Protein AF-A0A3A0AC83-F1 (afdb_monomer_lite)

Structure (mmCIF, N/CA/C/O backbone):
data_AF-A0A3A0AC83-F1
#
_entry.id   AF-A0A3A0AC83-F1
#
loop_
_atom_site.group_PDB
_atom_site.id
_atom_site.type_symbol
_atom_site.label_atom_id
_atom_site.label_alt_id
_atom_site.label_comp_id
_atom_site.label_asym_id
_atom_site.label_entity_id
_atom_site.label_seq_id
_atom_site.pdbx_PDB_ins_code
_atom_site.Cartn_x
_atom_site.Cartn_y
_atom_site.Cartn_z
_atom_site.occupancy
_atom_site.B_iso_or_equiv
_atom_site.auth_seq_id
_atom_site.auth_comp_id
_atom_site.auth_asym_id
_atom_site.auth_atom_id
_atom_site.pdbx_PDB_model_num
ATOM 1 N N . MET A 1 1 ? -8.667 -7.076 4.512 1.00 65.75 1 MET A N 1
ATOM 2 C CA . MET A 1 1 ? -7.355 -6.645 3.979 1.00 65.75 1 MET A CA 1
ATOM 3 C C . MET A 1 1 ? -7.511 -6.374 2.493 1.00 65.75 1 MET A C 1
ATOM 5 O O . MET A 1 1 ? -8.158 -7.181 1.840 1.00 65.75 1 MET A O 1
ATOM 9 N N . THR A 1 2 ? -6.955 -5.279 1.965 1.00 72.00 2 THR A N 1
ATOM 10 C CA . THR A 1 2 ? -6.943 -5.021 0.510 1.00 72.00 2 THR A CA 1
ATOM 11 C C . THR A 1 2 ? -5.530 -5.008 -0.066 1.00 72.00 2 THR A C 1
ATOM 13 O O . THR A 1 2 ? -4.594 -4.501 0.565 1.00 72.00 2 THR A O 1
ATOM 16 N N . THR A 1 3 ? -5.393 -5.607 -1.251 1.00 72.69 3 THR A N 1
ATOM 17 C CA . THR A 1 3 ? -4.138 -5.783 -2.006 1.00 72.69 3 THR A CA 1
ATOM 18 C C . THR A 1 3 ? -4.296 -5.551 -3.513 1.00 72.69 3 THR A C 1
ATOM 20 O O . THR A 1 3 ? -3.305 -5.628 -4.243 1.00 72.69 3 THR A O 1
ATOM 23 N N . ALA A 1 4 ? -5.513 -5.277 -3.996 1.00 73.12 4 ALA A N 1
ATOM 24 C CA . ALA A 1 4 ? -5.773 -5.096 -5.420 1.00 73.12 4 ALA A CA 1
ATOM 25 C C . ALA A 1 4 ? -5.076 -3.830 -5.948 1.00 73.12 4 ALA A C 1
ATOM 27 O O . ALA A 1 4 ? -5.072 -2.794 -5.286 1.00 73.12 4 ALA A O 1
ATOM 28 N N . ASN A 1 5 ? -4.464 -3.935 -7.129 1.00 79.44 5 ASN A N 1
ATOM 29 C CA . ASN A 1 5 ? -3.904 -2.806 -7.867 1.00 79.44 5 ASN A CA 1
ATOM 30 C C . ASN A 1 5 ? -3.957 -3.073 -9.377 1.00 79.44 5 ASN A C 1
ATOM 32 O O . ASN A 1 5 ? -3.929 -4.230 -9.809 1.00 79.44 5 ASN A O 1
ATOM 36 N N . ALA A 1 6 ? -3.990 -2.003 -10.167 1.00 81.56 6 ALA A N 1
ATOM 37 C CA . ALA A 1 6 ? -4.070 -2.069 -11.625 1.00 81.56 6 ALA A CA 1
ATOM 38 C C . ALA A 1 6 ? -2.700 -2.127 -12.335 1.00 81.56 6 ALA A C 1
ATOM 40 O O . ALA A 1 6 ? -2.642 -2.077 -13.558 1.00 81.56 6 ALA A O 1
ATOM 41 N N . ALA A 1 7 ? -1.575 -2.255 -11.616 1.00 77.31 7 ALA A N 1
ATOM 42 C CA . ALA A 1 7 ? -0.235 -2.056 -12.194 1.00 77.31 7 ALA A CA 1
ATOM 43 C C . ALA A 1 7 ? 0.153 -3.058 -13.299 1.00 77.31 7 ALA A C 1
ATOM 45 O O . ALA A 1 7 ? 1.038 -2.771 -14.100 1.00 77.31 7 ALA A O 1
ATOM 46 N N . LEU A 1 8 ? -0.491 -4.226 -13.331 1.00 77.00 8 LEU A N 1
ATOM 47 C CA . LEU A 1 8 ? -0.316 -5.258 -14.360 1.00 77.00 8 LEU A CA 1
ATOM 48 C C . LEU A 1 8 ? -1.642 -5.577 -15.074 1.00 77.00 8 LEU A C 1
ATOM 50 O O . LEU A 1 8 ? -1.814 -6.671 -15.610 1.00 77.00 8 LEU A O 1
ATOM 54 N N . ARG A 1 9 ? -2.606 -4.654 -15.017 1.00 80.44 9 ARG A N 1
ATOM 55 C CA . ARG A 1 9 ? -3.930 -4.781 -15.636 1.00 80.44 9 ARG A CA 1
ATOM 56 C C . ARG A 1 9 ? -4.041 -3.843 -16.842 1.00 80.44 9 ARG A C 1
ATOM 58 O O . ARG A 1 9 ? -3.162 -3.020 -17.084 1.00 80.44 9 ARG A O 1
ATOM 65 N N . GLY A 1 10 ? -5.100 -4.013 -17.624 1.00 77.12 10 GLY A N 1
ATOM 66 C CA . GLY A 1 10 ? -5.402 -3.184 -18.788 1.00 77.12 10 GLY A CA 1
ATOM 67 C C . GLY A 1 10 ? -6.905 -3.138 -19.047 1.00 77.12 10 GLY A C 1
ATOM 68 O O . GLY A 1 10 ? -7.668 -3.845 -18.392 1.00 77.12 10 GLY A O 1
ATOM 69 N N . GLY A 1 11 ? -7.322 -2.315 -20.009 1.00 85.88 11 GLY A N 1
ATOM 70 C CA . GLY A 1 11 ? -8.740 -2.025 -20.231 1.00 85.88 11 GLY A CA 1
ATOM 71 C C . GLY A 1 11 ? -9.274 -1.055 -19.176 1.00 85.88 11 GLY A C 1
ATOM 72 O O . GLY A 1 11 ? -8.609 -0.069 -18.864 1.00 85.88 11 GLY A O 1
ATOM 73 N N . ASP A 1 12 ? -10.448 -1.353 -18.621 1.00 87.31 12 ASP A N 1
ATOM 74 C CA . ASP A 1 12 ? -11.147 -0.488 -17.655 1.00 87.31 12 ASP A CA 1
ATOM 75 C C . ASP A 1 12 ? -10.517 -0.498 -16.243 1.00 87.31 12 ASP A C 1
ATOM 77 O O . ASP A 1 12 ? -10.834 0.342 -15.391 1.00 87.31 12 ASP A O 1
ATOM 81 N N . ASP A 1 13 ? -9.586 -1.424 -15.996 1.00 88.56 13 ASP A N 1
ATOM 82 C CA . ASP A 1 13 ? -8.805 -1.511 -14.763 1.00 88.56 13 ASP A CA 1
ATOM 83 C C . ASP A 1 13 ? -7.686 -0.460 -14.771 1.00 88.56 13 ASP A C 1
ATOM 85 O O . ASP A 1 13 ? -6.594 -0.671 -15.304 1.00 88.56 13 ASP A O 1
ATOM 89 N N . THR A 1 14 ? -7.951 0.684 -14.144 1.00 92.12 14 THR A N 1
ATOM 90 C CA . THR A 1 14 ? -7.029 1.821 -14.060 1.00 92.12 14 THR A CA 1
ATOM 91 C C . THR A 1 14 ? -6.643 2.109 -12.611 1.00 92.12 14 THR A C 1
ATOM 93 O O . THR A 1 14 ? -7.302 1.663 -11.671 1.00 92.12 14 THR A O 1
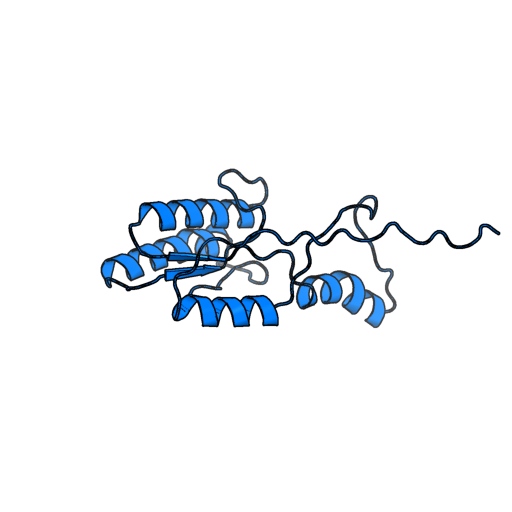ATOM 96 N N . PHE A 1 15 ? -5.590 2.904 -12.398 1.00 92.06 15 PHE A N 1
ATOM 97 C CA . PHE A 1 15 ? -5.246 3.371 -11.049 1.00 92.06 15 PHE A CA 1
ATOM 98 C C . PHE A 1 15 ? -6.357 4.222 -10.418 1.00 92.06 15 PHE A C 1
ATOM 100 O O . PHE A 1 15 ? -6.493 4.255 -9.199 1.00 92.06 15 PHE A O 1
ATOM 107 N N . GLU A 1 16 ? -7.163 4.901 -11.230 1.00 92.12 16 GLU A N 1
ATOM 108 C CA . GLU A 1 16 ? -8.301 5.667 -10.734 1.00 92.12 16 GLU A CA 1
ATOM 109 C C . GLU A 1 16 ? -9.464 4.748 -10.337 1.00 92.12 16 GLU A C 1
ATOM 111 O O . GLU A 1 16 ? -9.950 4.824 -9.210 1.00 92.12 16 GLU A O 1
ATOM 116 N N . SER A 1 17 ? -9.881 3.836 -11.221 1.00 93.25 17 SER A N 1
ATOM 117 C CA . SER A 1 17 ? -11.017 2.942 -10.957 1.00 93.25 17 SER A CA 1
ATOM 118 C C . SER A 1 17 ? -10.714 1.914 -9.863 1.00 93.25 17 SER A C 1
ATOM 120 O O . SER A 1 17 ? -11.522 1.730 -8.953 1.00 93.25 17 SER A O 1
ATOM 122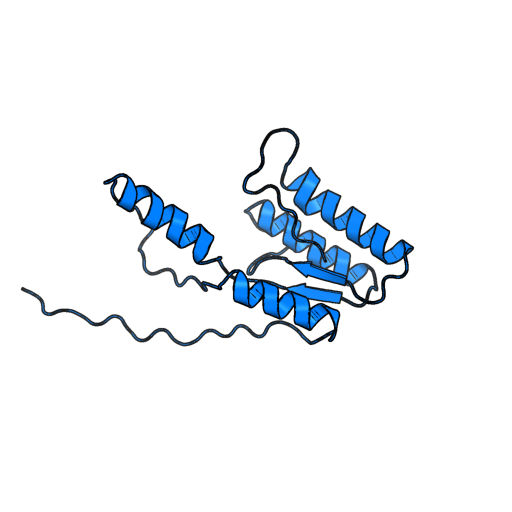 N N . VAL A 1 18 ? -9.539 1.280 -9.904 1.00 93.00 18 VAL A N 1
ATOM 123 C CA . VAL A 1 18 ? -9.163 0.192 -8.989 1.00 93.00 18 VAL A CA 1
ATOM 124 C C . VAL A 1 18 ? -8.491 0.726 -7.727 1.00 93.00 18 VAL A C 1
ATOM 126 O O . VAL A 1 18 ? -8.987 0.506 -6.622 1.00 93.00 18 VAL A O 1
ATOM 129 N N . ASP A 1 19 ? -7.350 1.408 -7.869 1.00 94.38 19 ASP A N 1
ATOM 130 C CA . ASP A 1 19 ? -6.519 1.768 -6.715 1.00 94.38 19 ASP A CA 1
ATOM 131 C C . ASP A 1 19 ? -7.127 2.908 -5.892 1.00 94.38 19 ASP A C 1
ATOM 133 O O . ASP A 1 19 ? -7.054 2.844 -4.666 1.00 94.38 19 ASP A O 1
ATOM 137 N N . LEU A 1 20 ? -7.734 3.915 -6.529 1.00 95.00 20 LEU A N 1
ATOM 138 C CA . LEU A 1 20 ? -8.380 5.027 -5.833 1.00 95.00 20 LEU A CA 1
ATOM 139 C C . LEU A 1 20 ? -9.830 4.696 -5.456 1.00 95.00 20 LEU A C 1
ATOM 141 O O . LEU A 1 20 ? -10.115 4.452 -4.281 1.00 95.00 20 LEU A O 1
ATOM 145 N N . HIS A 1 21 ? -10.742 4.679 -6.432 1.00 95.94 21 HIS A N 1
ATOM 146 C CA . HIS A 1 21 ? -12.178 4.566 -6.167 1.00 95.94 21 HIS A CA 1
ATOM 147 C C . HIS A 1 21 ? -12.536 3.220 -5.533 1.00 95.94 21 HIS A C 1
ATOM 149 O O . HIS A 1 21 ? -13.243 3.190 -4.526 1.00 95.94 21 HIS A O 1
ATOM 155 N N . GLY A 1 22 ? -11.989 2.115 -6.050 1.00 95.12 22 GLY A N 1
ATOM 156 C CA . GLY A 1 22 ? -12.203 0.784 -5.482 1.00 95.12 22 GLY A CA 1
ATOM 157 C C . GLY A 1 22 ? -11.753 0.677 -4.023 1.00 95.12 22 GLY A C 1
ATOM 158 O O . GLY A 1 22 ? -12.481 0.148 -3.180 1.00 95.12 22 GLY A O 1
ATOM 159 N N . THR A 1 23 ? -10.586 1.231 -3.685 1.00 96.62 23 THR A N 1
ATOM 160 C CA . THR A 1 23 ? -10.094 1.219 -2.299 1.00 96.62 23 THR A CA 1
ATOM 161 C C . THR A 1 23 ? -10.929 2.110 -1.382 1.00 96.62 23 THR A C 1
ATOM 163 O O . THR A 1 23 ? -11.235 1.690 -0.268 1.00 96.62 23 THR A O 1
ATOM 166 N N . GLN A 1 24 ? -11.319 3.315 -1.815 1.00 97.31 24 GLN A N 1
ATOM 167 C CA . GLN A 1 24 ? -12.172 4.199 -1.006 1.00 97.31 24 GLN A CA 1
ATOM 168 C C . GLN A 1 24 ? -13.536 3.561 -0.732 1.00 97.31 24 GLN A C 1
ATOM 170 O O . GLN A 1 24 ? -13.945 3.484 0.424 1.00 97.31 24 GLN A O 1
ATOM 175 N N . ALA A 1 25 ? -14.170 2.990 -1.760 1.00 97.38 25 ALA A N 1
ATOM 176 C CA . ALA A 1 25 ? -15.437 2.281 -1.617 1.00 97.38 25 ALA A CA 1
ATOM 177 C C . ALA A 1 25 ? -15.335 1.108 -0.628 1.00 97.38 25 ALA A C 1
ATOM 179 O O . ALA A 1 25 ? -16.238 0.883 0.176 1.00 97.38 25 ALA A O 1
ATOM 180 N N . LEU A 1 26 ? -14.215 0.379 -0.634 1.00 96.62 26 LEU A N 1
ATOM 181 C CA . LEU A 1 26 ? -13.984 -0.700 0.323 1.00 96.62 26 LEU A CA 1
ATOM 182 C C . LEU A 1 26 ? -13.809 -0.190 1.763 1.00 96.62 26 LEU A C 1
ATOM 184 O O . LEU A 1 26 ? -14.278 -0.842 2.696 1.00 96.62 26 LEU A O 1
ATOM 188 N N . VAL A 1 27 ? -13.142 0.951 1.958 1.00 97.19 27 VAL A N 1
ATOM 189 C CA . VAL A 1 27 ? -13.044 1.596 3.279 1.00 97.19 27 VAL A CA 1
ATOM 190 C C . VAL A 1 27 ? -14.432 1.999 3.774 1.00 97.19 27 VAL A C 1
ATOM 192 O O . VAL A 1 27 ? -14.773 1.715 4.922 1.00 97.19 27 VAL A O 1
ATOM 195 N N . ASP A 1 28 ? -15.248 2.593 2.906 1.00 97.69 28 ASP A N 1
ATOM 196 C CA . ASP A 1 28 ? -16.604 3.026 3.249 1.00 97.69 28 ASP A CA 1
ATOM 197 C C . ASP A 1 28 ? -17.502 1.834 3.598 1.00 97.69 28 ASP A C 1
ATOM 199 O O . ASP A 1 28 ? -18.202 1.854 4.612 1.00 97.69 28 ASP A O 1
ATOM 203 N N . ALA A 1 29 ? -17.417 0.748 2.825 1.00 97.81 29 ALA A N 1
ATOM 204 C CA . ALA A 1 29 ? -18.127 -0.495 3.113 1.00 97.81 29 ALA A CA 1
ATOM 205 C C . ALA A 1 29 ? -17.681 -1.122 4.444 1.00 97.81 29 ALA A C 1
ATOM 207 O O . ALA A 1 29 ? -18.515 -1.563 5.233 1.00 97.81 29 ALA A O 1
ATOM 208 N N . ALA A 1 30 ? -16.375 -1.131 4.733 1.00 96.50 30 ALA A N 1
ATOM 209 C CA . ALA A 1 30 ? -15.852 -1.648 5.996 1.00 96.50 30 ALA A CA 1
ATOM 210 C C . ALA A 1 30 ? -16.306 -0.813 7.201 1.00 96.50 30 ALA A C 1
ATOM 212 O O . ALA A 1 30 ? -16.591 -1.369 8.261 1.00 96.50 30 ALA A O 1
ATOM 213 N N . LYS A 1 31 ? -16.409 0.509 7.031 1.00 96.38 31 LYS A N 1
ATOM 214 C CA . LYS A 1 31 ? -16.976 1.412 8.035 1.00 96.38 31 LYS A CA 1
ATOM 215 C C . LYS A 1 31 ? -18.454 1.127 8.271 1.00 96.38 31 LYS A C 1
ATOM 217 O O . LYS A 1 31 ? -18.854 0.983 9.420 1.00 96.38 31 LYS A O 1
ATOM 222 N N . ALA A 1 32 ? -19.245 1.014 7.205 1.00 97.62 32 ALA A N 1
ATOM 223 C CA . ALA A 1 32 ? -20.672 0.710 7.301 1.00 97.62 32 ALA A CA 1
ATOM 224 C C . ALA A 1 32 ? -20.942 -0.656 7.958 1.00 97.62 32 ALA A C 1
ATOM 226 O O . ALA A 1 32 ? -21.943 -0.819 8.645 1.00 97.62 32 ALA A O 1
ATOM 227 N N . ALA A 1 33 ? -20.034 -1.617 7.773 1.00 97.44 33 ALA A N 1
ATOM 228 C CA . ALA A 1 33 ? -20.093 -2.939 8.391 1.00 97.44 33 ALA A CA 1
ATOM 229 C C . ALA A 1 33 ? -19.444 -3.013 9.789 1.00 97.44 33 ALA A C 1
ATOM 231 O O . ALA A 1 33 ? -19.290 -4.112 10.318 1.00 97.44 33 ALA A O 1
ATOM 232 N N . GLU A 1 34 ? -19.018 -1.882 10.364 1.00 95.25 34 GLU A N 1
ATOM 233 C CA . GLU A 1 34 ? -18.392 -1.797 11.693 1.00 95.25 34 GLU A CA 1
ATOM 234 C C . GLU A 1 34 ? -17.210 -2.767 11.876 1.00 95.25 34 GLU A C 1
ATOM 236 O O . GLU A 1 34 ? -17.014 -3.394 12.923 1.00 95.25 34 GLU A O 1
ATOM 241 N N . VAL A 1 35 ? -16.390 -2.909 10.830 1.00 94.31 35 VAL A N 1
ATOM 242 C CA . VAL A 1 35 ? -15.214 -3.778 10.865 1.00 94.31 35 VAL A CA 1
ATOM 243 C C . VAL A 1 35 ? -14.274 -3.333 11.985 1.00 94.31 35 VAL A C 1
ATOM 245 O O . VAL A 1 35 ? -13.825 -2.189 12.036 1.00 94.31 35 VAL A O 1
ATOM 248 N N . ARG A 1 36 ? -13.913 -4.277 12.861 1.00 91.25 36 ARG A N 1
ATOM 249 C CA . ARG A 1 36 ? -13.082 -3.999 14.044 1.00 91.25 36 ARG A CA 1
ATOM 250 C C . ARG A 1 36 ? -11.666 -3.534 13.713 1.00 91.25 36 ARG A C 1
ATOM 252 O O . ARG A 1 36 ? -11.060 -2.844 14.525 1.00 91.25 36 ARG A O 1
ATOM 259 N N . HIS A 1 37 ? -11.121 -3.938 12.565 1.00 92.19 37 HIS A N 1
ATOM 260 C CA . HIS A 1 37 ? -9.780 -3.547 12.134 1.00 92.19 37 HIS A CA 1
ATOM 261 C C . HIS A 1 37 ? -9.603 -3.638 10.615 1.00 92.19 37 HIS A C 1
ATOM 263 O O . HIS A 1 37 ? -9.893 -4.668 10.004 1.00 92.19 37 HIS A O 1
ATOM 269 N N . PHE A 1 38 ? -9.093 -2.569 10.000 1.00 93.00 38 PHE A N 1
ATOM 270 C CA . PHE A 1 38 ? -8.823 -2.509 8.564 1.00 93.00 38 PHE A CA 1
ATOM 271 C C . PHE A 1 38 ? -7.320 -2.497 8.259 1.00 93.00 38 PHE A C 1
ATOM 273 O O . PHE A 1 38 ? -6.605 -1.554 8.596 1.00 93.00 38 PHE A O 1
ATOM 280 N N . VAL A 1 39 ? -6.834 -3.516 7.547 1.00 92.88 39 VAL A N 1
ATOM 281 C CA . VAL A 1 39 ? -5.442 -3.576 7.071 1.00 92.88 39 VAL A CA 1
ATOM 282 C C . VAL A 1 39 ? -5.365 -3.152 5.604 1.00 92.88 39 VAL A C 1
ATOM 284 O O . VAL A 1 39 ? -5.940 -3.807 4.726 1.00 92.88 39 VAL A O 1
ATOM 287 N N . TYR A 1 40 ? -4.622 -2.076 5.341 1.00 94.25 40 TYR A N 1
ATOM 288 C CA . TYR A 1 40 ? -4.388 -1.520 4.011 1.00 94.25 40 TYR A CA 1
ATOM 289 C C . TYR A 1 40 ? -2.925 -1.665 3.585 1.00 94.25 40 TYR A C 1
ATOM 291 O O . TYR A 1 40 ? -2.024 -1.221 4.297 1.00 94.25 40 TYR A O 1
ATOM 299 N N . THR A 1 41 ? -2.685 -2.226 2.397 1.00 92.19 41 THR A N 1
ATOM 300 C CA . THR A 1 41 ? -1.346 -2.286 1.795 1.00 92.19 41 THR A CA 1
ATOM 301 C C . THR A 1 41 ? -1.159 -1.150 0.791 1.00 92.19 41 THR A C 1
ATOM 303 O O . THR A 1 41 ? -1.602 -1.221 -0.354 1.00 92.19 41 THR A O 1
ATOM 306 N N . SER A 1 42 ? -0.489 -0.092 1.236 1.00 93.06 42 SER A N 1
ATOM 307 C CA . SER A 1 42 ? -0.054 1.042 0.421 1.00 93.06 42 SER A CA 1
ATOM 308 C C . SER A 1 42 ? 1.355 0.780 -0.149 1.00 93.06 42 SER A C 1
ATOM 310 O O . SER A 1 42 ? 1.737 -0.360 -0.403 1.00 93.06 42 SER A O 1
ATOM 312 N N . ALA A 1 43 ? 2.147 1.828 -0.374 1.00 91.19 43 ALA A N 1
ATOM 313 C CA . ALA A 1 43 ? 3.534 1.745 -0.805 1.00 91.19 43 ALA A CA 1
ATOM 314 C C . ALA A 1 43 ? 4.389 2.864 -0.188 1.00 91.19 43 ALA A C 1
ATOM 316 O O . ALA A 1 43 ? 3.911 3.971 0.096 1.00 91.19 43 ALA A O 1
ATOM 317 N N . ALA A 1 44 ? 5.675 2.589 0.025 1.00 90.50 44 ALA A N 1
ATOM 318 C CA . ALA A 1 44 ? 6.633 3.571 0.512 1.00 90.50 44 ALA A CA 1
ATOM 319 C C . ALA A 1 44 ? 6.748 4.753 -0.466 1.00 90.50 44 ALA A C 1
ATOM 321 O O . ALA A 1 44 ? 6.928 4.565 -1.663 1.00 90.50 44 ALA A O 1
ATOM 322 N N . GLY A 1 45 ? 6.664 5.979 0.057 1.00 89.25 45 GLY A N 1
ATOM 323 C CA . GLY A 1 45 ? 6.696 7.203 -0.755 1.00 89.25 45 GLY A CA 1
ATOM 324 C C . GLY A 1 45 ? 5.329 7.687 -1.252 1.00 89.25 45 GLY A C 1
ATOM 325 O O . GLY A 1 45 ? 5.257 8.809 -1.739 1.00 89.25 45 GLY A O 1
ATOM 326 N N . SER A 1 46 ? 4.252 6.912 -1.064 1.00 92.19 46 SER A N 1
ATOM 327 C CA . SER A 1 46 ? 2.890 7.354 -1.406 1.00 92.19 46 SER A CA 1
ATOM 328 C C . SER A 1 46 ? 2.480 8.573 -0.584 1.00 92.19 46 SER A C 1
ATOM 330 O O . SER A 1 46 ? 2.614 8.557 0.649 1.00 92.19 46 SER A O 1
ATOM 332 N N . ALA A 1 47 ? 1.969 9.590 -1.273 1.00 95.56 47 ALA A N 1
ATOM 333 C CA . ALA A 1 47 ? 1.443 10.832 -0.722 1.00 95.56 47 ALA A CA 1
ATOM 334 C C . ALA A 1 47 ? 0.454 11.454 -1.730 1.00 95.56 47 ALA A C 1
ATOM 336 O O . ALA A 1 47 ? 0.677 11.309 -2.933 1.00 95.56 47 ALA A O 1
ATOM 337 N N . PRO A 1 48 ? -0.607 12.147 -1.275 1.00 96.06 48 PRO A N 1
ATOM 338 C CA . PRO A 1 48 ? -1.448 12.941 -2.168 1.00 96.06 48 PRO A CA 1
ATOM 339 C C . PRO A 1 48 ? -0.617 13.971 -2.950 1.00 96.06 48 PRO A C 1
ATOM 341 O O . PRO A 1 48 ? 0.292 14.587 -2.392 1.00 96.06 48 PRO A O 1
ATOM 344 N N . GLY A 1 49 ? -0.921 14.153 -4.233 1.00 95.06 49 GLY A N 1
ATOM 345 C CA . GLY A 1 49 ? -0.197 15.023 -5.162 1.00 95.06 49 GLY A CA 1
ATOM 346 C C . GLY A 1 49 ? 1.089 14.421 -5.738 1.00 95.06 49 GLY A C 1
ATOM 347 O O . GLY A 1 49 ? 1.860 15.132 -6.382 1.00 95.06 49 GLY A O 1
ATOM 348 N N . HIS A 1 50 ? 1.369 13.133 -5.511 1.00 96.06 50 HIS A N 1
ATOM 349 C CA . HIS A 1 50 ? 2.567 12.497 -6.058 1.00 96.06 50 HIS A CA 1
ATOM 350 C C . HIS A 1 50 ? 2.498 12.423 -7.604 1.00 96.06 50 HIS A C 1
ATOM 352 O O . HIS A 1 50 ? 1.471 12.029 -8.148 1.00 96.06 50 HIS A O 1
ATOM 358 N N . PRO A 1 51 ? 3.586 12.717 -8.347 1.00 93.94 51 PRO A N 1
ATOM 359 C CA . PRO A 1 51 ? 3.549 12.795 -9.818 1.00 93.94 51 PRO A CA 1
ATOM 360 C C . PRO A 1 51 ? 3.218 11.466 -10.514 1.00 93.94 51 PRO A C 1
ATOM 362 O O . PRO A 1 51 ? 2.744 11.444 -11.644 1.00 93.94 51 PRO A O 1
ATOM 365 N N . HIS A 1 52 ? 3.492 10.343 -9.854 1.00 92.38 52 HIS A N 1
ATOM 366 C CA . HIS A 1 52 ? 3.099 9.019 -10.334 1.00 92.38 52 HIS A CA 1
ATOM 367 C C . HIS A 1 52 ? 1.679 8.658 -9.845 1.00 92.38 52 HIS A C 1
ATOM 369 O O . HIS A 1 52 ? 1.503 8.532 -8.626 1.00 92.38 52 HIS A O 1
ATOM 375 N N . PRO A 1 53 ? 0.717 8.368 -10.745 1.00 92.75 53 PRO A N 1
ATOM 376 C CA . PRO A 1 53 ? -0.702 8.200 -10.403 1.00 92.75 53 PRO A CA 1
ATOM 377 C C . PRO A 1 53 ? -0.986 7.140 -9.335 1.00 92.75 53 PRO A C 1
ATOM 379 O O .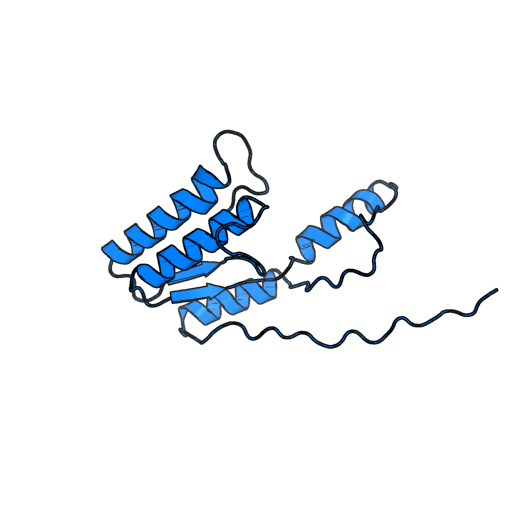 PRO A 1 53 ? -1.761 7.374 -8.418 1.00 92.75 53 PRO A O 1
ATOM 382 N N . LEU A 1 54 ? -0.300 5.992 -9.389 1.00 91.56 54 LEU A N 1
ATOM 383 C CA . LEU A 1 54 ? -0.453 4.949 -8.367 1.00 91.56 54 LEU A CA 1
ATOM 384 C C . LEU A 1 54 ? -0.086 5.436 -6.952 1.00 91.56 54 LEU A C 1
ATOM 386 O O . LEU A 1 54 ? -0.766 5.105 -5.987 1.00 91.56 54 LEU A O 1
ATOM 390 N N . PHE A 1 55 ? 0.996 6.207 -6.809 1.00 93.94 55 PHE A N 1
ATOM 391 C CA . PHE A 1 55 ? 1.442 6.705 -5.504 1.00 93.94 55 PHE A CA 1
ATOM 392 C C . PHE A 1 55 ? 0.556 7.853 -5.000 1.00 93.94 55 PHE A C 1
ATOM 394 O O . PHE A 1 55 ? 0.392 7.983 -3.784 1.00 93.94 55 PHE A O 1
ATOM 401 N N . ASP A 1 56 ? -0.039 8.635 -5.910 1.00 95.81 56 ASP A N 1
ATOM 402 C CA . ASP A 1 56 ? -1.081 9.612 -5.574 1.00 95.81 56 ASP A CA 1
ATOM 403 C C . ASP A 1 56 ? -2.341 8.914 -5.057 1.00 95.81 56 ASP A C 1
ATOM 405 O O . ASP A 1 56 ? -2.752 9.160 -3.923 1.00 95.81 56 ASP A O 1
ATOM 409 N N . ALA A 1 57 ? -2.886 7.969 -5.833 1.00 96.19 57 ALA A N 1
ATOM 410 C CA . ALA A 1 57 ? -4.058 7.180 -5.462 1.00 96.19 57 ALA A CA 1
ATOM 411 C C . ALA A 1 57 ? -3.871 6.528 -4.088 1.00 96.19 57 ALA A C 1
ATOM 413 O O . ALA A 1 57 ? -4.677 6.728 -3.178 1.00 96.19 57 ALA A O 1
ATOM 414 N N . LYS A 1 58 ? -2.737 5.844 -3.882 1.00 94.94 58 LYS A N 1
ATOM 415 C CA . LYS A 1 58 ? -2.418 5.228 -2.592 1.00 94.94 58 LYS A CA 1
ATOM 416 C C . LYS A 1 58 ? -2.336 6.250 -1.462 1.00 94.94 58 LYS A C 1
ATOM 418 O O . LYS A 1 58 ? -2.870 5.989 -0.386 1.00 94.94 58 LYS A O 1
ATOM 423 N N . GLY A 1 59 ? -1.720 7.408 -1.701 1.00 96.69 59 GLY A N 1
ATOM 424 C CA . GLY A 1 59 ? -1.638 8.499 -0.733 1.00 96.69 59 GLY A CA 1
ATOM 425 C C . GLY A 1 59 ? -3.006 9.066 -0.349 1.00 96.69 59 GLY A C 1
ATOM 426 O O . GLY A 1 59 ? -3.263 9.286 0.833 1.00 96.69 59 GLY A O 1
ATOM 427 N N . ARG A 1 60 ? -3.903 9.248 -1.320 1.00 97.88 60 ARG A N 1
ATOM 428 C CA . ARG A 1 60 ? -5.281 9.709 -1.096 1.00 97.88 60 ARG A CA 1
ATOM 429 C C . ARG A 1 60 ? -6.105 8.679 -0.324 1.00 97.88 60 ARG A C 1
ATOM 431 O O . ARG A 1 60 ? -6.773 9.045 0.637 1.00 97.88 60 ARG A O 1
ATOM 438 N N . CYS A 1 61 ? -5.978 7.391 -0.639 1.00 97.75 61 CYS A N 1
ATOM 439 C CA . CYS A 1 61 ? -6.626 6.325 0.132 1.00 97.75 61 CYS A CA 1
ATOM 440 C C . CYS A 1 61 ? -6.094 6.220 1.569 1.00 97.75 61 CYS A C 1
ATOM 442 O O . CYS A 1 61 ? -6.860 5.920 2.481 1.00 97.75 61 CYS A O 1
ATOM 444 N N . GLU A 1 62 ? -4.804 6.493 1.807 1.00 96.94 62 GLU A N 1
ATOM 445 C CA . GLU A 1 62 ? -4.278 6.579 3.176 1.00 96.94 62 GLU A CA 1
ATOM 446 C C . GLU A 1 62 ? -4.930 7.707 3.977 1.00 96.94 62 GLU A C 1
ATOM 448 O O . GLU A 1 62 ? -5.149 7.534 5.173 1.00 96.94 62 GLU A O 1
ATOM 453 N N . VAL A 1 63 ? -5.192 8.860 3.353 1.00 97.88 63 VAL A N 1
ATOM 454 C CA . VAL A 1 63 ? -5.903 9.980 3.992 1.00 97.88 63 VAL A CA 1
ATOM 455 C C . VAL A 1 63 ? -7.350 9.583 4.276 1.00 97.88 63 VAL A C 1
ATOM 457 O O . VAL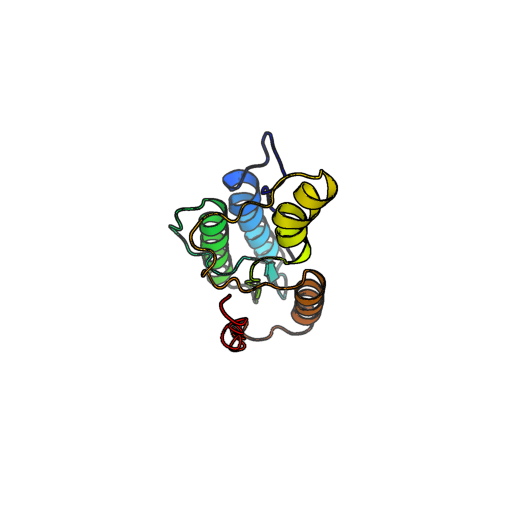 A 1 63 ? -7.770 9.643 5.427 1.00 97.88 63 VAL A O 1
ATOM 460 N N . HIS A 1 64 ? -8.050 9.044 3.276 1.00 97.88 64 HIS A N 1
ATOM 461 C CA . HIS A 1 64 ? -9.435 8.580 3.403 1.00 97.88 64 HIS A CA 1
ATOM 462 C C . HIS A 1 64 ? -9.619 7.572 4.548 1.00 97.88 64 HIS A C 1
ATOM 464 O O . HIS A 1 64 ? -10.499 7.717 5.392 1.00 97.88 64 HIS A O 1
ATOM 470 N N . LEU A 1 65 ? -8.735 6.573 4.643 1.00 96.38 65 LEU A N 1
ATOM 471 C CA . LEU A 1 65 ? -8.771 5.587 5.725 1.00 96.38 65 LEU A CA 1
ATOM 472 C C . LEU A 1 65 ? -8.517 6.218 7.101 1.00 96.38 65 LEU A C 1
ATOM 474 O O . LEU A 1 65 ? -9.177 5.841 8.067 1.00 96.38 65 LEU A O 1
ATOM 478 N N . LYS A 1 66 ? -7.604 7.191 7.204 1.00 95.44 66 LYS A N 1
ATOM 479 C CA . LYS A 1 66 ? -7.345 7.914 8.462 1.00 95.44 66 LYS A CA 1
ATOM 480 C C . LYS A 1 66 ? -8.558 8.720 8.918 1.00 95.44 66 LYS A C 1
ATOM 482 O O . LYS A 1 66 ? -8.834 8.760 10.112 1.00 95.44 66 LYS A O 1
ATOM 487 N N . GLU A 1 67 ? -9.265 9.335 7.979 1.00 96.81 67 GLU A N 1
ATOM 488 C CA . GLU A 1 67 ? -10.452 10.159 8.233 1.00 96.81 67 GLU A CA 1
ATOM 489 C C . GLU A 1 67 ? -11.718 9.317 8.470 1.00 96.81 67 GLU A C 1
ATOM 491 O O . GLU A 1 67 ? -12.686 9.799 9.055 1.00 96.81 67 GLU A O 1
ATOM 496 N N . SER A 1 68 ? -11.710 8.034 8.085 1.00 95.38 68 SER A N 1
ATOM 497 C CA . SER A 1 68 ? -12.863 7.134 8.230 1.00 95.38 68 SER A CA 1
ATOM 498 C C . SER A 1 68 ? -13.296 6.897 9.685 1.00 95.38 68 SER A C 1
ATOM 500 O O . SER A 1 68 ? -14.481 6.656 9.930 1.00 95.38 68 SER A O 1
ATOM 502 N N . GLY A 1 69 ? -12.361 6.978 10.639 1.00 92.38 69 GLY A N 1
ATOM 503 C CA . GLY A 1 69 ? -12.572 6.644 12.052 1.00 92.38 69 GLY A CA 1
ATOM 504 C C . GLY A 1 69 ? -12.423 5.154 12.393 1.00 92.38 69 GLY A C 1
ATOM 505 O O . GLY A 1 69 ? -12.549 4.789 13.558 1.00 92.38 69 GLY A O 1
ATOM 506 N N . LEU A 1 70 ? -12.132 4.291 11.412 1.00 93.62 70 LEU A N 1
ATOM 507 C CA . LEU A 1 70 ? -11.829 2.878 11.650 1.00 93.62 70 LEU A CA 1
ATOM 508 C C . LEU A 1 70 ? -10.523 2.709 12.437 1.00 93.62 70 LEU A C 1
ATOM 510 O O . LEU A 1 70 ? -9.569 3.467 12.259 1.00 93.62 70 LEU A O 1
ATOM 514 N N . VAL A 1 71 ? -10.424 1.646 13.235 1.00 94.19 71 VAL A N 1
ATOM 515 C CA . VAL A 1 71 ? -9.113 1.153 13.678 1.00 94.19 71 VAL A CA 1
ATOM 516 C C . VAL A 1 71 ? -8.422 0.556 12.455 1.00 94.19 71 VAL A C 1
ATOM 518 O O . VAL A 1 71 ? -9.004 -0.277 11.758 1.00 94.19 71 VAL A O 1
ATOM 521 N N . TYR A 1 72 ? -7.184 0.959 12.169 1.00 93.56 72 TYR A N 1
ATOM 522 C CA . TYR A 1 72 ? -6.502 0.533 10.948 1.00 93.56 72 TYR A CA 1
ATOM 523 C C . TYR A 1 72 ? -5.008 0.265 11.129 1.00 93.56 72 TYR A C 1
ATOM 525 O O . TYR A 1 72 ? -4.358 0.780 12.038 1.00 93.56 72 TYR A O 1
ATOM 533 N N . THR A 1 73 ? -4.450 -0.483 10.176 1.00 93.81 73 THR A N 1
ATOM 534 C CA . THR A 1 73 ? -3.007 -0.604 9.939 1.00 93.81 73 THR A CA 1
ATOM 535 C C . THR A 1 73 ? -2.713 -0.290 8.475 1.00 93.81 73 THR A C 1
ATOM 537 O O . THR A 1 73 ? -3.308 -0.885 7.580 1.00 93.81 73 THR A O 1
ATOM 540 N N . ILE A 1 74 ? -1.771 0.624 8.218 1.00 93.12 74 ILE A N 1
ATOM 541 C CA . ILE A 1 74 ? -1.288 0.931 6.863 1.00 93.12 74 ILE A CA 1
ATOM 542 C C . ILE A 1 74 ? 0.119 0.363 6.703 1.00 93.12 74 ILE A C 1
ATOM 544 O O . ILE A 1 74 ? 1.069 0.827 7.340 1.00 93.12 74 ILE A O 1
ATOM 548 N N . LEU A 1 75 ? 0.257 -0.610 5.808 1.00 91.69 75 LEU A N 1
ATOM 549 C CA . LEU A 1 75 ? 1.538 -1.154 5.384 1.00 91.69 75 LEU A CA 1
ATOM 550 C C . LEU A 1 75 ? 2.080 -0.313 4.226 1.00 91.69 75 LEU A C 1
ATOM 552 O O . LEU A 1 75 ? 1.371 -0.054 3.261 1.00 91.69 75 LEU A O 1
ATOM 556 N N . LYS A 1 76 ? 3.340 0.122 4.307 1.00 91.94 76 LYS A N 1
ATOM 557 C CA . LYS A 1 76 ? 4.024 0.910 3.266 1.00 91.94 76 LYS A CA 1
ATOM 558 C C . LYS A 1 76 ? 5.302 0.187 2.825 1.00 91.94 76 LYS A C 1
ATOM 560 O O . LYS A 1 76 ? 6.394 0.659 3.148 1.00 91.94 76 LYS A O 1
ATOM 565 N N . PRO A 1 77 ? 5.181 -0.973 2.157 1.00 89.19 77 PRO A N 1
ATOM 566 C CA . PRO A 1 77 ? 6.331 -1.730 1.684 1.00 89.19 77 PRO A CA 1
ATOM 567 C C . PRO A 1 77 ? 7.185 -0.917 0.708 1.00 89.19 77 PRO A C 1
ATOM 569 O O . PRO A 1 77 ? 6.689 -0.041 -0.006 1.00 89.19 77 PRO A O 1
ATOM 572 N N . GLY A 1 78 ? 8.484 -1.217 0.705 1.00 86.69 78 GLY A N 1
ATOM 573 C CA . GLY A 1 78 ? 9.405 -0.781 -0.338 1.00 86.69 78 GLY A CA 1
ATOM 574 C C . GLY A 1 78 ? 9.172 -1.535 -1.650 1.00 86.69 78 GLY A C 1
ATOM 575 O O . GLY A 1 78 ? 8.117 -2.121 -1.882 1.00 86.69 78 GLY A O 1
ATOM 576 N N . THR A 1 79 ? 10.166 -1.526 -2.526 1.00 84.81 79 THR A N 1
ATOM 577 C CA . THR A 1 79 ? 10.072 -2.212 -3.815 1.00 84.81 79 THR A CA 1
ATOM 578 C C . THR A 1 79 ? 10.188 -3.725 -3.616 1.00 84.81 79 THR A C 1
ATOM 580 O O . THR A 1 79 ? 11.124 -4.184 -2.968 1.00 84.81 79 THR A O 1
ATOM 583 N N . PHE A 1 80 ? 9.275 -4.518 -4.181 1.00 88.06 80 PHE A N 1
ATOM 584 C CA . PHE A 1 80 ? 9.348 -5.977 -4.056 1.00 88.06 80 PHE A CA 1
ATOM 585 C C . PHE A 1 80 ? 10.502 -6.557 -4.870 1.00 88.06 80 PHE A C 1
ATOM 587 O O . PHE A 1 80 ? 10.566 -6.360 -6.088 1.00 88.06 80 PHE A O 1
ATOM 594 N N . MET A 1 81 ? 11.410 -7.269 -4.202 1.00 86.69 81 MET A N 1
ATOM 595 C CA . MET A 1 81 ? 12.609 -7.822 -4.836 1.00 86.69 81 MET A CA 1
ATOM 596 C C . MET A 1 81 ? 12.267 -8.868 -5.897 1.00 86.69 81 MET A C 1
ATOM 598 O O . MET A 1 81 ? 12.853 -8.862 -6.975 1.00 86.69 81 MET A O 1
ATOM 602 N N . GLU A 1 82 ? 11.266 -9.704 -5.634 1.00 86.38 82 GLU A N 1
ATOM 603 C CA . GLU A 1 82 ? 10.840 -10.795 -6.510 1.00 86.38 82 GLU A CA 1
ATOM 604 C C . GLU A 1 82 ? 10.306 -10.272 -7.847 1.00 86.38 82 GLU A C 1
ATOM 606 O O . GLU A 1 82 ? 10.555 -10.867 -8.893 1.00 86.38 82 GLU A O 1
ATOM 611 N N . ILE A 1 83 ? 9.621 -9.126 -7.822 1.00 82.88 83 ILE A N 1
ATOM 612 C CA . ILE A 1 83 ? 9.060 -8.502 -9.023 1.00 82.88 83 ILE A CA 1
ATOM 613 C C . ILE A 1 83 ? 10.148 -7.726 -9.762 1.00 82.88 83 ILE A C 1
ATOM 615 O O . ILE A 1 83 ? 10.382 -7.952 -10.947 1.00 82.88 83 ILE A O 1
ATOM 619 N N . TRP A 1 84 ? 10.833 -6.810 -9.074 1.00 82.81 84 TRP A N 1
ATOM 620 C CA . TRP A 1 84 ? 11.737 -5.873 -9.740 1.00 82.81 84 TRP A CA 1
ATOM 621 C C . TRP A 1 84 ? 13.045 -6.512 -10.197 1.00 82.81 84 TRP A C 1
ATOM 623 O O . TRP A 1 84 ? 13.475 -6.261 -11.321 1.00 82.81 84 TRP A O 1
ATOM 633 N N . ILE A 1 85 ? 13.675 -7.354 -9.370 1.00 82.88 85 ILE A N 1
ATOM 634 C CA . ILE A 1 85 ? 14.903 -8.055 -9.776 1.00 82.88 85 ILE A CA 1
ATOM 635 C C . ILE A 1 85 ? 14.569 -9.061 -10.880 1.00 82.88 85 ILE A C 1
ATOM 637 O O . ILE A 1 85 ? 15.289 -9.147 -11.875 1.00 82.88 85 ILE A O 1
ATOM 641 N N . GLY A 1 86 ? 13.443 -9.769 -10.752 1.00 82.31 86 GLY A N 1
ATOM 642 C CA . GLY A 1 86 ? 12.957 -10.687 -11.780 1.00 82.31 86 GLY A CA 1
ATOM 643 C C . GLY A 1 86 ? 12.744 -9.999 -13.131 1.00 82.31 86 GLY A C 1
ATOM 644 O O . GLY A 1 86 ? 13.235 -10.487 -14.147 1.00 82.31 86 GLY A O 1
ATOM 645 N N . ALA A 1 87 ? 12.078 -8.843 -13.145 1.00 83.44 87 ALA A N 1
ATOM 646 C CA . ALA A 1 87 ? 11.777 -8.114 -14.374 1.00 83.44 87 ALA A CA 1
ATOM 647 C C . ALA A 1 87 ? 13.004 -7.428 -14.996 1.00 83.44 87 ALA A C 1
ATOM 649 O O . ALA A 1 87 ? 13.210 -7.528 -16.202 1.00 83.44 87 ALA A O 1
ATOM 650 N N . VAL A 1 88 ? 13.825 -6.743 -14.194 1.00 82.88 88 VAL A N 1
ATOM 651 C CA . VAL A 1 88 ? 14.947 -5.933 -14.706 1.00 82.88 88 VAL A CA 1
ATOM 652 C C . VAL A 1 88 ? 16.183 -6.770 -15.005 1.00 82.88 88 VAL A C 1
ATOM 654 O O . VAL A 1 88 ? 16.910 -6.470 -15.946 1.00 82.88 88 VAL A O 1
ATOM 657 N N . VAL A 1 89 ? 16.440 -7.808 -14.210 1.00 83.25 89 VAL A N 1
ATOM 658 C CA . VAL A 1 89 ? 17.645 -8.636 -14.340 1.00 83.25 89 VAL A CA 1
ATOM 659 C C . VAL A 1 89 ? 17.291 -10.014 -14.882 1.00 83.25 89 VAL A C 1
ATOM 661 O O . VAL A 1 89 ? 17.891 -10.464 -15.854 1.00 83.25 89 VAL A O 1
ATOM 664 N N . GLY A 1 90 ? 16.302 -10.676 -14.279 1.00 84.31 90 GLY A N 1
ATOM 665 C CA . GLY A 1 90 ? 15.968 -12.067 -14.585 1.00 84.31 90 GLY A CA 1
ATOM 666 C C . GLY A 1 90 ? 15.509 -12.294 -16.027 1.00 84.31 90 GLY A C 1
ATOM 667 O O . GLY A 1 90 ? 16.032 -13.187 -16.694 1.00 84.31 90 GLY A O 1
ATOM 668 N N . LEU A 1 91 ? 14.554 -11.496 -16.518 1.00 87.06 91 LEU A N 1
ATOM 669 C CA . LEU A 1 91 ? 14.017 -11.638 -17.877 1.00 87.06 91 LEU A CA 1
ATOM 670 C C . LEU A 1 91 ? 15.067 -11.344 -18.965 1.00 87.06 91 LEU A C 1
ATOM 672 O O . LEU A 1 91 ? 15.251 -12.213 -19.821 1.00 87.06 91 LEU A O 1
ATOM 676 N N . PRO A 1 92 ? 15.808 -10.214 -18.941 1.00 86.81 92 PRO A N 1
ATOM 677 C CA . PRO A 1 92 ? 16.829 -9.953 -19.953 1.00 86.81 92 PRO A CA 1
ATOM 678 C C . PRO A 1 92 ? 17.946 -10.994 -19.937 1.00 86.81 92 PRO A C 1
ATOM 680 O O . PRO A 1 92 ? 18.303 -11.512 -20.992 1.00 86.81 92 PRO A O 1
ATOM 683 N N . LEU A 1 93 ? 18.435 -11.378 -18.751 1.00 88.69 93 LEU A N 1
ATOM 684 C CA . LEU A 1 93 ? 19.515 -12.357 -18.632 1.00 88.69 93 LEU A CA 1
ATOM 685 C C . LEU A 1 93 ? 19.123 -13.713 -19.235 1.00 88.69 93 LEU A C 1
ATOM 687 O O . LEU A 1 93 ? 19.909 -14.316 -19.962 1.00 88.69 93 LEU A O 1
ATOM 691 N N . ARG A 1 94 ? 17.892 -14.174 -18.983 1.00 88.94 94 ARG A N 1
ATOM 692 C CA . ARG A 1 94 ? 17.362 -15.415 -19.572 1.00 88.94 94 ARG A CA 1
ATOM 693 C C . ARG A 1 94 ? 17.201 -15.339 -21.087 1.00 88.94 94 ARG A C 1
ATOM 695 O O . ARG A 1 94 ? 17.348 -16.355 -21.755 1.00 88.94 94 ARG A O 1
ATOM 702 N N . ALA A 1 95 ? 16.912 -14.156 -21.615 1.00 91.38 95 ALA A N 1
ATOM 703 C CA . ALA A 1 95 ? 16.780 -13.908 -23.047 1.00 91.38 95 ALA A CA 1
ATOM 704 C C . ALA A 1 95 ? 18.121 -13.579 -23.740 1.00 91.38 95 ALA A C 1
ATOM 706 O O . ALA A 1 95 ? 18.124 -13.236 -24.923 1.00 91.38 95 ALA A O 1
ATOM 707 N N . GLY A 1 96 ? 19.251 -13.625 -23.019 1.00 90.81 96 GLY A N 1
ATOM 708 C CA . GLY A 1 96 ? 20.557 -13.206 -23.540 1.00 90.81 96 GLY A CA 1
ATOM 709 C C . GLY A 1 96 ? 20.625 -11.716 -23.899 1.00 90.81 96 GLY A C 1
ATOM 710 O O . GLY A 1 96 ? 21.472 -11.309 -24.689 1.00 90.81 96 GLY A O 1
ATOM 711 N N . GLN A 1 97 ? 19.716 -10.905 -23.354 1.00 91.62 97 GLN A N 1
ATOM 712 C CA . GLN A 1 97 ? 19.622 -9.472 -23.601 1.00 91.62 97 GLN A CA 1
ATOM 713 C C . GLN A 1 97 ? 20.412 -8.676 -22.550 1.00 91.62 97 GLN A C 1
ATOM 715 O O . GLN A 1 97 ? 20.510 -9.099 -21.393 1.00 91.62 97 GLN A O 1
ATOM 720 N N . PRO A 1 98 ? 20.942 -7.495 -22.910 1.00 86.62 98 PRO A N 1
ATOM 721 C CA . PRO A 1 98 ? 21.597 -6.611 -21.955 1.00 86.62 98 PRO A CA 1
ATOM 722 C C . PRO A 1 98 ? 20.660 -6.181 -20.818 1.00 86.62 98 PRO A C 1
ATOM 724 O O . PRO A 1 98 ? 19.517 -5.783 -21.043 1.00 86.62 98 PRO A O 1
ATOM 727 N N . VAL A 1 99 ? 21.172 -6.183 -19.587 1.00 86.06 99 VAL A N 1
ATOM 728 C CA . VAL A 1 99 ? 20.482 -5.596 -18.430 1.00 86.06 99 VAL A CA 1
ATOM 729 C C . VAL A 1 99 ? 20.733 -4.092 -18.424 1.00 86.06 99 VAL A C 1
ATOM 731 O O . VAL A 1 99 ? 21.877 -3.651 -18.338 1.00 86.06 99 VAL A O 1
ATOM 734 N N . THR A 1 100 ? 19.666 -3.294 -18.491 1.00 82.19 100 THR A N 1
ATOM 735 C CA . THR A 1 100 ? 19.762 -1.827 -18.449 1.00 82.19 100 THR A CA 1
ATOM 736 C C . THR A 1 100 ? 19.304 -1.295 -17.098 1.00 82.19 100 THR A C 1
ATOM 738 O O . THR A 1 100 ? 18.162 -1.496 -16.690 1.00 82.19 100 THR A O 1
ATOM 741 N N . LEU A 1 101 ? 20.193 -0.570 -16.417 1.00 80.62 101 LEU A N 1
ATOM 742 C CA . LEU A 1 101 ? 19.863 0.200 -15.222 1.00 80.62 101 LEU A CA 1
ATOM 743 C C . LEU A 1 101 ? 19.665 1.661 -15.622 1.00 80.62 101 LEU A C 1
ATOM 745 O O . LEU A 1 101 ? 20.594 2.315 -16.090 1.00 80.62 101 LEU A O 1
ATOM 749 N N . VAL A 1 102 ? 18.453 2.178 -15.441 1.00 75.69 102 VAL A N 1
ATOM 750 C CA . VAL A 1 102 ? 18.144 3.575 -15.765 1.00 75.69 102 VAL A CA 1
ATOM 751 C C . VAL A 1 102 ? 18.721 4.498 -14.686 1.00 75.69 102 VAL A C 1
ATOM 753 O O . VAL A 1 102 ? 18.432 4.348 -13.497 1.00 75.69 102 VAL A O 1
ATOM 756 N N . GLY A 1 103 ? 19.525 5.478 -15.105 1.00 76.81 103 GLY A N 1
ATOM 757 C CA . GLY A 1 103 ? 20.187 6.447 -14.226 1.00 76.81 103 GLY A CA 1
ATOM 758 C C . GLY A 1 103 ? 21.620 6.055 -13.848 1.00 76.81 103 GLY A C 1
ATOM 759 O O . GLY A 1 103 ? 22.247 5.219 -14.483 1.00 76.81 103 GLY A O 1
ATOM 760 N N . GLN A 1 104 ? 22.164 6.676 -12.799 1.00 77.69 104 GLN A N 1
ATOM 761 C CA . GLN A 1 104 ? 23.582 6.535 -12.417 1.00 77.69 104 GLN A CA 1
ATOM 762 C C . GLN A 1 104 ? 23.908 5.253 -11.623 1.00 77.69 104 GLN A C 1
ATOM 764 O O . GLN A 1 104 ? 25.019 5.107 -11.125 1.00 77.69 104 GLN A O 1
ATOM 769 N N . GLY A 1 105 ? 22.936 4.362 -11.397 1.00 73.38 105 GLY A N 1
ATOM 770 C CA . GLY A 1 105 ? 23.125 3.133 -10.607 1.00 73.38 105 GLY A CA 1
ATOM 771 C C . GLY A 1 105 ? 23.392 3.333 -9.103 1.00 73.38 105 GLY A C 1
ATOM 772 O O . GLY A 1 105 ? 23.427 2.363 -8.357 1.00 73.38 105 GLY A O 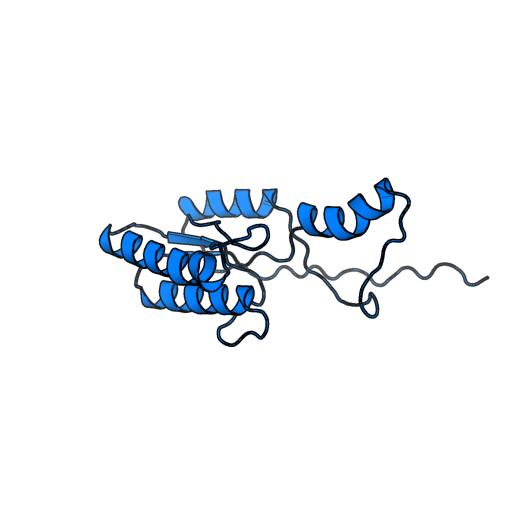1
ATOM 773 N N . ALA A 1 106 ? 23.529 4.573 -8.624 1.00 76.75 106 ALA A N 1
ATOM 774 C CA . ALA A 1 106 ? 23.808 4.889 -7.218 1.00 76.75 106 ALA A CA 1
ATOM 775 C C . ALA A 1 106 ? 22.547 5.027 -6.340 1.00 76.75 106 ALA A C 1
ATOM 777 O O . ALA A 1 106 ? 22.640 5.267 -5.132 1.00 76.75 106 ALA A O 1
ATOM 778 N N . ARG A 1 107 ? 21.349 4.916 -6.931 1.00 75.56 107 ARG A N 1
ATOM 779 C CA . ARG A 1 107 ? 20.090 5.075 -6.198 1.00 75.56 107 ARG A CA 1
ATOM 780 C C . ARG A 1 107 ? 19.900 3.900 -5.242 1.00 75.56 107 ARG A C 1
ATOM 782 O O . ARG A 1 107 ? 19.749 2.760 -5.667 1.00 75.56 107 ARG A O 1
ATOM 789 N N . LYS A 1 108 ? 19.839 4.196 -3.943 1.00 77.19 108 LYS A N 1
ATOM 790 C CA . LYS A 1 108 ? 19.479 3.207 -2.923 1.00 77.19 108 LYS A CA 1
ATOM 791 C C . LYS A 1 108 ? 17.997 2.862 -3.056 1.00 77.19 108 LYS A C 1
ATOM 793 O O . LYS A 1 108 ? 17.145 3.746 -2.963 1.00 77.19 108 LYS A O 1
ATOM 798 N N . VAL A 1 109 ? 17.705 1.582 -3.258 1.00 76.50 109 VAL A N 1
ATOM 799 C CA . VAL A 1 109 ? 16.343 1.043 -3.296 1.00 76.50 109 VAL A CA 1
ATOM 800 C C . VAL A 1 109 ? 16.157 0.154 -2.074 1.00 76.50 109 VAL A C 1
ATOM 802 O O . VAL A 1 109 ? 16.953 -0.750 -1.831 1.00 76.50 109 VAL A O 1
ATOM 805 N N . ALA A 1 110 ? 15.126 0.438 -1.282 1.00 80.94 110 ALA A N 1
ATOM 806 C CA . ALA A 1 110 ? 14.744 -0.408 -0.161 1.00 80.94 110 ALA A CA 1
ATOM 807 C C . ALA A 1 110 ? 13.916 -1.574 -0.703 1.00 80.94 110 ALA A C 1
ATOM 809 O O . ALA A 1 110 ? 12.705 -1.443 -0.895 1.00 80.94 110 ALA A O 1
ATOM 810 N N . PHE A 1 111 ? 14.598 -2.674 -1.006 1.00 83.94 111 PHE A N 1
ATOM 811 C CA . PHE A 1 111 ? 13.946 -3.906 -1.409 1.00 83.94 111 PHE A CA 1
ATOM 812 C C . PHE A 1 111 ? 13.337 -4.622 -0.206 1.00 83.94 111 PHE A C 1
ATOM 814 O O . PHE A 1 111 ? 13.899 -4.600 0.888 1.00 83.94 111 PHE A O 1
ATOM 821 N N . VAL A 1 112 ? 12.186 -5.247 -0.419 1.00 88.50 112 VAL A N 1
ATOM 822 C CA . VAL A 1 112 ? 11.501 -6.071 0.579 1.00 88.50 112 VAL A CA 1
ATOM 823 C C . VAL A 1 112 ? 10.966 -7.335 -0.089 1.00 88.50 112 VAL A C 1
ATOM 825 O O . VAL A 1 112 ? 10.614 -7.296 -1.270 1.00 88.50 112 VAL A O 1
ATOM 828 N N . SER A 1 113 ? 10.919 -8.446 0.645 1.00 89.75 113 SER A N 1
ATOM 829 C CA . SER A 1 113 ? 10.278 -9.669 0.163 1.00 89.75 113 SER A CA 1
ATOM 830 C C . SER A 1 113 ? 8.756 -9.550 0.212 1.00 89.75 113 SER A C 1
ATOM 832 O O . SER A 1 113 ? 8.194 -8.984 1.154 1.00 89.75 113 SER A O 1
ATOM 834 N N . ILE A 1 114 ? 8.071 -10.142 -0.768 1.00 87.69 114 ILE A N 1
ATOM 835 C CA . ILE A 1 114 ? 6.617 -10.350 -0.704 1.00 87.69 114 ILE A CA 1
ATOM 836 C C . ILE A 1 114 ? 6.252 -11.195 0.524 1.00 87.69 114 ILE A C 1
ATOM 838 O O . ILE A 1 114 ? 5.278 -10.879 1.207 1.00 87.69 114 ILE A O 1
ATOM 842 N N . ALA A 1 115 ? 7.040 -12.233 0.829 1.00 87.75 115 ALA A N 1
ATOM 843 C CA . ALA A 1 115 ? 6.775 -13.140 1.944 1.00 87.75 115 ALA A CA 1
ATOM 844 C C . ALA A 1 115 ? 6.819 -12.412 3.296 1.00 87.75 115 ALA A C 1
ATOM 846 O O . ALA A 1 115 ? 5.925 -12.598 4.119 1.00 87.75 115 ALA A O 1
ATOM 847 N N . ASP A 1 116 ? 7.792 -11.518 3.488 1.00 87.75 116 ASP A N 1
ATOM 848 C CA . ASP A 1 116 ? 7.916 -10.730 4.720 1.00 87.75 116 ASP A CA 1
ATOM 849 C C . ASP A 1 116 ? 6.729 -9.779 4.909 1.00 87.75 116 ASP A C 1
ATOM 851 O O . ASP A 1 116 ? 6.173 -9.663 6.004 1.00 87.75 116 ASP A O 1
ATOM 855 N N . VAL A 1 117 ? 6.301 -9.106 3.835 1.00 87.62 117 VAL A N 1
ATOM 856 C CA . VAL A 1 117 ? 5.143 -8.201 3.889 1.00 87.62 117 VAL A CA 1
ATOM 857 C C . VAL A 1 117 ? 3.854 -8.981 4.136 1.00 87.62 117 VAL A C 1
ATOM 859 O O . VAL A 1 117 ? 3.010 -8.513 4.898 1.00 87.62 117 VAL A O 1
ATOM 862 N N . ALA A 1 118 ? 3.711 -10.174 3.553 1.00 87.25 118 ALA A N 1
ATOM 863 C CA . ALA A 1 118 ? 2.571 -11.051 3.798 1.00 87.25 118 ALA A CA 1
ATOM 864 C C . ALA A 1 118 ? 2.531 -11.540 5.253 1.00 87.25 118 ALA A C 1
ATOM 866 O O . ALA A 1 118 ? 1.490 -11.430 5.898 1.00 87.25 118 ALA A O 1
ATOM 867 N N . ALA A 1 119 ? 3.661 -12.000 5.798 1.00 86.75 119 ALA A N 1
ATOM 868 C CA . ALA A 1 119 ? 3.761 -12.412 7.196 1.00 86.75 119 ALA A CA 1
ATOM 869 C C . ALA A 1 119 ? 3.387 -11.263 8.142 1.00 86.75 119 ALA A C 1
ATOM 871 O O . ALA A 1 119 ? 2.603 -11.443 9.070 1.00 86.75 119 ALA A O 1
ATOM 872 N N . TYR A 1 120 ? 3.872 -10.051 7.861 1.00 86.19 120 TYR A N 1
ATOM 873 C CA . TYR A 1 120 ? 3.522 -8.879 8.656 1.00 86.19 120 TYR A CA 1
ATOM 874 C C . TYR A 1 120 ? 2.045 -8.492 8.519 1.00 86.19 120 TYR A C 1
ATOM 876 O O . TYR A 1 120 ? 1.427 -8.065 9.492 1.00 86.19 120 TYR A O 1
ATOM 884 N N . ALA A 1 121 ? 1.456 -8.653 7.332 1.00 87.06 121 ALA A N 1
ATOM 885 C CA . ALA A 1 121 ? 0.039 -8.395 7.123 1.00 87.06 121 ALA A CA 1
ATOM 886 C C . ALA A 1 121 ? -0.854 -9.366 7.905 1.00 87.06 121 ALA A C 1
ATOM 888 O O . ALA A 1 121 ? -1.849 -8.921 8.469 1.00 87.06 121 ALA A O 1
ATOM 889 N N . VAL A 1 122 ? -0.481 -10.648 7.984 1.00 88.00 122 VAL A N 1
ATOM 890 C CA . VAL A 1 122 ? -1.172 -11.643 8.821 1.00 88.00 122 VAL A CA 1
ATOM 891 C C . VAL A 1 122 ? -1.084 -11.242 10.291 1.00 88.00 122 VAL A C 1
ATOM 893 O O . VAL A 1 122 ? -2.113 -11.095 10.940 1.00 88.00 122 VAL A O 1
ATOM 896 N N . THR A 1 123 ? 0.117 -10.943 10.790 1.00 85.94 123 THR A N 1
ATOM 897 C CA . THR A 1 123 ? 0.304 -10.487 12.176 1.00 85.94 123 THR A CA 1
ATOM 898 C C . THR A 1 123 ? -0.486 -9.213 12.483 1.00 85.94 123 THR A C 1
ATOM 900 O O . THR A 1 123 ? -1.010 -9.053 13.584 1.00 85.94 123 THR A O 1
ATOM 903 N N . ALA A 1 124 ? -0.604 -8.299 11.515 1.00 85.50 124 ALA A N 1
ATOM 904 C CA . ALA A 1 124 ? -1.358 -7.067 11.693 1.00 85.50 124 ALA A CA 1
ATOM 905 C C . ALA A 1 124 ? -2.852 -7.319 11.933 1.00 85.50 124 ALA A C 1
ATOM 907 O O . ALA A 1 124 ? -3.453 -6.532 12.653 1.00 85.50 124 ALA A O 1
ATOM 908 N N . VAL A 1 125 ? -3.443 -8.385 11.377 1.00 84.19 125 VAL A N 1
ATOM 909 C CA . VAL A 1 125 ? -4.866 -8.719 11.584 1.00 84.19 125 VAL A CA 1
ATOM 910 C C . VAL A 1 125 ? -5.162 -9.022 13.054 1.00 84.19 125 VAL A C 1
ATOM 912 O O . VAL A 1 125 ? -6.179 -8.570 13.578 1.00 84.19 125 VAL A O 1
ATOM 915 N N . ASP A 1 126 ? -4.263 -9.744 13.722 1.00 82.12 126 ASP A N 1
ATOM 916 C CA . ASP A 1 126 ? -4.445 -10.170 15.115 1.00 82.12 126 ASP A CA 1
ATOM 917 C C . ASP A 1 126 ? -3.938 -9.134 16.126 1.00 82.12 126 ASP A C 1
ATOM 919 O O . ASP A 1 126 ? -4.238 -9.199 17.318 1.00 82.12 126 ASP A O 1
ATOM 923 N N . SER A 1 127 ? -3.126 -8.178 15.677 1.00 76.94 127 SER A N 1
ATOM 924 C CA . SER A 1 127 ? -2.487 -7.183 16.532 1.00 76.94 127 SER A CA 1
ATOM 925 C C . SER A 1 127 ? -2.439 -5.828 15.829 1.00 76.94 127 SER A C 1
ATOM 927 O O . SER A 1 127 ? -1.506 -5.584 15.053 1.00 76.94 127 SER A O 1
ATOM 929 N N . PRO A 1 128 ? -3.376 -4.902 16.119 1.00 65.50 128 PRO A N 1
ATOM 930 C CA . PRO A 1 128 ? -3.282 -3.526 15.646 1.00 65.50 128 PRO A CA 1
ATOM 931 C C . PRO A 1 128 ? -2.031 -2.875 16.259 1.00 65.50 128 PRO A C 1
ATOM 933 O O . PRO A 1 128 ? -2.042 -2.378 17.381 1.00 65.50 128 PRO A O 1
ATOM 936 N N . THR A 1 129 ? -0.908 -2.941 15.543 1.00 61.00 129 THR A N 1
ATOM 937 C CA . THR A 1 129 ? 0.408 -2.494 16.016 1.00 61.00 129 THR A CA 1
ATOM 938 C C . THR A 1 129 ? 0.909 -1.270 15.248 1.00 61.00 129 THR A C 1
ATOM 940 O O . THR A 1 129 ? 0.548 -1.047 14.087 1.00 61.00 129 THR A O 1
ATOM 943 N N . PRO A 1 130 ? 1.731 -0.424 15.899 1.00 44.91 130 PRO A N 1
ATOM 944 C CA . PRO A 1 130 ? 2.079 0.885 15.383 1.00 44.91 130 PRO A CA 1
ATOM 945 C C . PRO A 1 130 ? 3.088 0.794 14.236 1.00 44.91 130 PRO A C 1
ATOM 947 O O . PRO A 1 130 ? 4.165 0.226 14.374 1.00 44.91 130 PRO A O 1
ATOM 950 N N . ARG A 1 131 ? 2.726 1.462 13.135 1.00 47.59 131 ARG A N 1
ATOM 951 C CA . ARG A 1 131 ? 3.584 2.232 12.216 1.00 47.59 131 ARG A CA 1
ATOM 952 C C . ARG A 1 131 ? 4.952 1.595 11.904 1.00 47.59 131 ARG A C 1
ATOM 954 O O . ARG A 1 131 ? 5.896 1.721 12.677 1.00 47.59 131 ARG A O 1
ATOM 961 N N . ILE A 1 132 ? 5.087 1.040 10.694 1.00 42.50 132 ILE A N 1
ATOM 962 C CA . ILE A 1 132 ? 6.358 0.540 10.139 1.00 42.50 132 ILE A CA 1
ATOM 963 C C . ILE A 1 132 ? 7.476 1.571 10.352 1.00 42.50 132 ILE A C 1
ATOM 965 O O . ILE A 1 132 ? 7.496 2.646 9.743 1.00 42.50 132 ILE A O 1
ATOM 969 N N . ARG A 1 133 ? 8.430 1.223 11.218 1.00 33.25 133 ARG A N 1
ATOM 970 C CA . ARG A 1 133 ? 9.687 1.947 11.393 1.00 33.25 133 ARG A CA 1
ATOM 971 C C . ARG A 1 133 ? 10.578 1.557 10.217 1.00 33.25 133 ARG A C 1
ATOM 973 O O . ARG A 1 133 ? 10.877 0.380 10.040 1.00 33.25 133 ARG A O 1
ATOM 980 N N . ARG A 1 134 ? 10.976 2.528 9.387 1.00 35.12 134 ARG A N 1
ATOM 981 C CA . ARG A 1 134 ? 11.955 2.301 8.310 1.00 35.12 134 ARG A CA 1
ATOM 982 C C . ARG A 1 134 ? 13.213 1.673 8.920 1.00 35.12 134 ARG A C 1
ATOM 984 O O . ARG A 1 134 ? 13.959 2.366 9.606 1.00 35.12 134 ARG A O 1
ATOM 991 N N . SER A 1 135 ? 13.454 0.390 8.666 1.00 32.72 135 SER A N 1
ATOM 992 C CA . SER A 1 135 ? 14.770 -0.210 8.870 1.00 32.72 135 SER A CA 1
ATOM 993 C C . SER A 1 135 ? 15.589 0.066 7.616 1.00 32.72 135 SER A C 1
ATOM 995 O O . SER A 1 135 ? 15.507 -0.646 6.620 1.00 32.72 135 SER A O 1
ATOM 997 N N . THR A 1 136 ? 16.326 1.172 7.620 1.00 33.62 136 THR A N 1
ATOM 998 C CA . THR A 1 136 ? 17.435 1.351 6.685 1.00 33.62 136 THR A CA 1
ATOM 999 C C . THR A 1 136 ? 18.670 0.759 7.348 1.00 33.62 136 THR A C 1
ATOM 1001 O O . THR A 1 136 ? 19.322 1.441 8.137 1.00 33.62 136 THR A O 1
ATOM 1004 N N . SER A 1 137 ? 18.983 -0.505 7.062 1.00 29.66 137 SER A N 1
ATOM 1005 C CA . SER A 1 137 ? 20.317 -1.025 7.373 1.00 29.66 137 SER A CA 1
ATOM 1006 C C . SER A 1 137 ? 21.345 -0.276 6.506 1.00 29.66 137 SER A C 1
ATOM 1008 O O . SER A 1 137 ? 21.110 -0.112 5.300 1.00 29.66 137 SER A O 1
ATOM 1010 N N . PRO A 1 138 ? 22.444 0.250 7.076 1.00 28.53 138 PRO A N 1
ATOM 1011 C CA . PRO A 1 138 ? 23.485 0.899 6.294 1.00 28.53 138 PRO A CA 1
ATOM 1012 C C . PRO A 1 138 ? 24.166 -0.137 5.393 1.00 28.53 138 PRO A C 1
ATOM 1014 O O . PRO A 1 138 ? 24.855 -1.037 5.862 1.00 28.53 138 PRO A O 1
ATOM 1017 N N . VAL A 1 139 ? 23.975 -0.002 4.078 1.00 38.28 139 VAL A N 1
ATOM 1018 C CA . VAL A 1 139 ? 24.739 -0.762 3.079 1.00 38.28 139 VAL A CA 1
ATOM 1019 C C . VAL A 1 139 ? 26.220 -0.365 3.207 1.00 38.28 139 VAL A C 1
ATOM 1021 O O . VAL A 1 139 ? 26.508 0.836 3.124 1.00 38.28 139 VAL A O 1
ATOM 1024 N N . PRO A 1 140 ? 27.151 -1.317 3.416 1.00 33.81 140 PRO A N 1
ATOM 1025 C CA . PRO A 1 140 ? 28.578 -1.022 3.472 1.00 33.81 140 PRO A CA 1
ATOM 1026 C C . PRO A 1 140 ? 29.070 -0.451 2.129 1.00 33.81 140 PRO A C 1
ATOM 1028 O O . PRO A 1 140 ? 28.496 -0.754 1.080 1.00 33.81 140 PRO A O 1
ATOM 1031 N N . PRO A 1 141 ? 30.103 0.411 2.136 1.00 34.97 141 PRO A N 1
ATOM 1032 C CA . PRO A 1 141 ? 30.603 1.043 0.920 1.00 34.97 141 PRO A CA 1
ATOM 1033 C C . PRO A 1 141 ? 31.088 -0.000 -0.105 1.00 34.97 141 PRO A C 1
A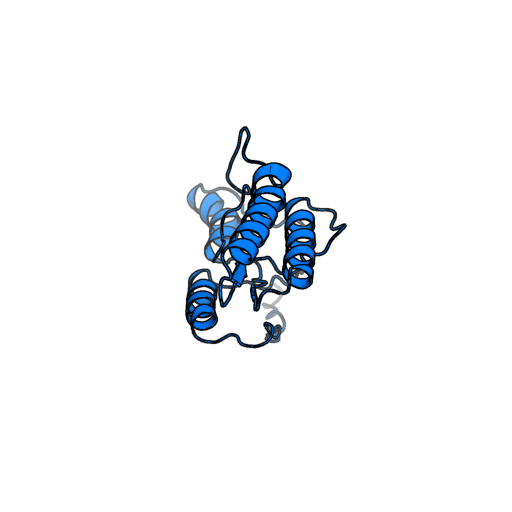TOM 1035 O O . PRO A 1 141 ? 31.554 -1.073 0.283 1.00 34.97 141 PRO A O 1
ATOM 1038 N N . PRO A 1 142 ? 30.994 0.300 -1.416 1.00 39.41 142 PRO A N 1
ATOM 1039 C CA . PRO A 1 142 ? 31.378 -0.636 -2.464 1.00 39.41 142 PRO A CA 1
ATOM 1040 C C . PRO A 1 142 ? 32.862 -1.002 -2.359 1.00 39.41 142 PRO A C 1
ATOM 1042 O O . PRO A 1 142 ? 33.729 -0.130 -2.260 1.00 39.41 142 PRO A O 1
ATOM 1045 N N . ILE A 1 143 ? 33.146 -2.304 -2.420 1.00 47.25 143 ILE A N 1
ATOM 1046 C CA . ILE A 1 143 ? 34.505 -2.844 -2.462 1.00 47.25 143 ILE A CA 1
ATOM 1047 C C . ILE A 1 143 ? 35.120 -2.433 -3.805 1.00 47.25 143 ILE A C 1
ATOM 1049 O O . ILE A 1 143 ? 34.692 -2.893 -4.864 1.00 47.25 143 ILE A O 1
ATOM 1053 N N . ARG A 1 144 ? 36.113 -1.537 -3.781 1.00 43.53 144 ARG A N 1
ATOM 1054 C CA . ARG A 1 144 ? 36.902 -1.204 -4.974 1.00 43.53 144 ARG A CA 1
ATOM 1055 C C . ARG A 1 144 ? 37.801 -2.391 -5.316 1.00 43.53 144 ARG A C 1
ATOM 1057 O O . ARG A 1 144 ? 38.740 -2.679 -4.582 1.00 43.53 144 ARG A O 1
ATOM 1064 N N . GLY A 1 145 ? 37.519 -3.053 -6.437 1.00 47.38 145 GLY A N 1
ATOM 1065 C CA . GLY A 1 145 ? 38.456 -3.989 -7.057 1.00 47.38 145 GLY A CA 1
ATOM 1066 C C . GLY A 1 145 ? 39.727 -3.271 -7.543 1.00 47.38 145 GLY A C 1
ATOM 1067 O O . GLY A 1 145 ? 39.686 -2.061 -7.800 1.00 47.38 145 GLY A O 1
ATOM 1068 N N . PRO A 1 146 ? 40.863 -3.982 -7.650 1.00 42.62 146 PRO A N 1
ATOM 1069 C CA . PRO A 1 146 ? 42.139 -3.384 -8.022 1.00 42.62 146 PRO A CA 1
ATOM 1070 C C . PRO A 1 146 ? 42.088 -2.847 -9.457 1.00 42.62 146 PRO A C 1
ATOM 1072 O O . PRO A 1 146 ? 41.634 -3.530 -10.376 1.00 42.62 146 PRO A O 1
ATOM 1075 N N . LYS A 1 147 ? 42.549 -1.604 -9.634 1.00 43.75 147 LYS A N 1
ATOM 1076 C CA . LYS A 1 147 ? 42.733 -0.990 -10.953 1.00 43.75 147 LYS A CA 1
ATOM 1077 C C . LYS A 1 147 ? 43.831 -1.754 -11.700 1.00 43.75 147 LYS A C 1
ATOM 1079 O O . LYS A 1 147 ? 44.911 -1.940 -11.142 1.00 43.75 147 LYS A O 1
ATOM 1084 N N . ARG A 1 148 ? 43.522 -2.206 -12.916 1.00 49.41 148 ARG A N 1
ATOM 1085 C CA . ARG A 1 148 ? 44.522 -2.607 -13.912 1.00 49.41 148 ARG A CA 1
ATOM 1086 C C . ARG A 1 148 ? 45.119 -1.369 -14.564 1.00 49.41 148 ARG A C 1
ATOM 1088 O O . ARG A 1 148 ? 44.381 -0.360 -14.647 1.00 49.41 148 ARG A O 1
#

pLDDT: mean 82.12, std 18.07, range [28.53, 97.88]

Radius of gyration: 18.4 Å; chains: 1; bounding box: 65×30×40 Å

Secondary structure (DSSP, 8-state):
-B----TT--TT--IIIIIIIIHHHHHHHHHHTT-S-EEEE--TT--TT-SSHHHHHHHHHHHHHHHT---EEEE---EEHHHHHIIIIIHHHHTTPPP---S-S-----EE-HHHHHHHHHHHHH------------PPPP--PPP-

Sequence (148 aa):
MTTANAALRGGDDTFESVDLHGTQALVDAAKAAEVRHFVYTSAAGSAPGHPHPLFDAKGRCEVHLKESGLVYTILKPGTFMEIWIGAVVGLPLRAGQPVTLVGQGARKVAFVSIADVAAYAVTAVDSPTPRIRRSTSPVPPPIRGPKR

Foldseek 3Di:
DDDDACPVHDDPRDCCVPLAPVLLVVLVVCLVVVPQEEEAEAAPPQAQPDPDSNSNSSNVSVVSNVVSPHLYDYHHYWAECCPPCCVQPVVCVVVVHDRDDPDDPPDDGRYDHPVVSVVVSVVCVVDVDDDDDDPPDDDDDDDDDDDD